Protein AF-A0A4Y2LMK0-F1 (afdb_monomer)

Organism: Araneus ventricosus (NCBI:txid182803)

InterPro domains:
  IPR049012 Mutator-like transposase domain [PF20700] (3-105)

Nearest PDB structures (foldseek):
  7pis-assembly1_J  TM=4.553E-01  e=9.125E-01  Mycoplasmoides pneumoniae M129
  5gaf-assembly1_i  TM=5.357E-01  e=5.177E+00  Escherichia coli
  8i8b-assembly1_J  TM=3.118E-01  e=4.530E+00  Autographa californica multiple nucleopolyhedrovirus

Solvent-accessible surface area (backbone atoms only — not comparable to full-atom values): 8415 Å² total; per-residue (Å²): 130,87,27,77,60,34,74,67,60,55,51,44,43,71,74,48,39,75,90,32,71,65,32,55,57,49,49,66,70,42,56,88,76,47,50,48,74,48,88,73,54,72,71,59,49,51,37,52,51,50,52,54,50,57,54,40,27,52,78,76,62,76,42,71,77,47,55,46,69,35,73,85,60,57,64,47,60,51,52,53,62,74,61,55,85,72,50,98,88,57,78,71,43,84,42,73,56,90,80,78,84,70,92,81,78,94,76,92,75,92,79,85,80,85,78,96,59,99,77,74,87,80,53,75,82,70,83,130

Foldseek 3Di:
DADQDDPVLVVLCVPVPCPDPVSVVVCVVCVVVGNHPDDDDPVVVVLVVLVVVQLCCVVPVVWHFAEDEDAPDCPSVVSVVVVCSPHPVGDYYYHYDPDDDPPDDDDDDDDDDDDPDVDDPDGDTDDD

Radius of gyration: 19.81 Å; Cα contacts (8 Å, |Δi|>4): 103; chains: 1; bounding box: 36×45×56 Å

Sequence (128 aa):
MLSKYCPECTIAKRDLRENCTDFSIWYKAHKPECSENYAGSSNAMEVIAAEILWKRSVENCGMRYMSVLSDGDSKTYQHLLELDVYDESMKISKEECLNHVDLGQDFAIKSKSGKVNVSQMVIEKRKD

Secondary structure (DSSP, 8-state):
---S--HHHHHHHHHHTTTSHHHHHHHHHHTTT-S----S-HHHHHHHHHHHHHHHHHHTT-----EEEESS-THHHHHHHHHTTT-TT-PPEEEE------S--------------S----------

Structure (mmCIF, N/CA/C/O backbone):
data_AF-A0A4Y2LMK0-F1
#
_entry.id   AF-A0A4Y2LMK0-F1
#
loop_
_atom_site.group_PDB
_atom_site.id
_atom_site.type_symbol
_atom_site.label_atom_id
_atom_site.label_alt_id
_atom_site.label_comp_id
_atom_site.label_asym_id
_atom_site.label_entity_id
_atom_site.label_seq_id
_atom_site.pdbx_PDB_ins_code
_atom_site.Cartn_x
_atom_site.Cartn_y
_atom_site.Cartn_z
_atom_site.occupancy
_atom_site.B_iso_or_equiv
_atom_site.auth_seq_id
_atom_site.auth_comp_id
_atom_site.auth_asym_id
_atom_site.auth_atom_id
_atom_site.pdbx_PDB_model_num
ATOM 1 N N . MET A 1 1 ? 5.159 -5.407 -1.086 1.00 68.56 1 MET A N 1
ATOM 2 C CA . MET A 1 1 ? 5.047 -3.978 -0.722 1.00 68.56 1 MET A CA 1
ATOM 3 C C . MET A 1 1 ? 4.507 -3.264 -1.945 1.00 68.56 1 MET A C 1
ATOM 5 O O . MET A 1 1 ? 4.975 -3.592 -3.029 1.00 68.56 1 MET A O 1
ATOM 9 N N . LEU A 1 2 ? 3.489 -2.414 -1.800 1.00 83.19 2 LEU A N 1
ATOM 10 C CA . LEU A 1 2 ? 2.915 -1.690 -2.937 1.00 83.19 2 LEU A CA 1
ATOM 11 C C . LEU A 1 2 ? 3.869 -0.574 -3.365 1.00 83.19 2 LEU A C 1
ATOM 13 O O . LEU A 1 2 ? 4.395 0.133 -2.510 1.00 83.19 2 LEU A O 1
ATOM 17 N N . SER A 1 3 ? 4.105 -0.429 -4.663 1.00 85.12 3 SER A N 1
ATOM 18 C CA . SER A 1 3 ? 4.950 0.626 -5.211 1.00 85.12 3 SER A CA 1
ATOM 19 C C . SER A 1 3 ? 4.468 1.041 -6.598 1.00 85.12 3 SER A C 1
ATOM 21 O O . SER A 1 3 ? 4.028 0.224 -7.406 1.00 85.12 3 SER A O 1
ATOM 23 N N . LYS A 1 4 ? 4.571 2.347 -6.848 1.00 87.19 4 LYS A N 1
ATOM 24 C CA . LYS A 1 4 ? 4.339 3.008 -8.142 1.00 87.19 4 LYS A CA 1
ATOM 25 C C . LYS A 1 4 ? 5.640 3.304 -8.882 1.00 87.19 4 LYS A C 1
ATOM 27 O O . LYS A 1 4 ? 5.638 3.998 -9.889 1.00 87.19 4 LYS A O 1
ATOM 32 N N . TYR A 1 5 ? 6.759 2.865 -8.322 1.00 87.81 5 TYR A N 1
ATOM 33 C CA . TYR A 1 5 ? 8.077 3.212 -8.803 1.00 87.81 5 TYR A CA 1
ATOM 34 C C . TYR A 1 5 ? 8.918 1.959 -8.991 1.00 87.81 5 TYR A C 1
ATOM 36 O O . TYR A 1 5 ? 9.063 1.134 -8.084 1.00 87.81 5 TYR A O 1
ATOM 44 N N . CYS A 1 6 ? 9.511 1.871 -10.174 1.00 91.69 6 CYS A N 1
ATOM 45 C CA . CYS A 1 6 ? 10.568 0.936 -10.493 1.00 91.69 6 CYS A CA 1
ATOM 46 C C . CYS A 1 6 ? 11.756 1.726 -11.082 1.00 91.69 6 CYS A C 1
ATOM 48 O O . CYS A 1 6 ? 11.591 2.395 -12.114 1.00 91.69 6 CYS A O 1
ATOM 50 N N . PRO A 1 7 ? 12.952 1.676 -10.456 1.00 90.88 7 PRO A N 1
ATOM 51 C CA . PRO A 1 7 ? 14.143 2.342 -10.984 1.00 90.88 7 PRO A CA 1
ATOM 52 C C . PRO A 1 7 ? 14.483 1.886 -12.406 1.00 90.88 7 PRO A C 1
ATOM 54 O O . PRO A 1 7 ? 14.777 2.709 -13.271 1.00 90.88 7 PRO A O 1
ATOM 57 N N . GLU A 1 8 ? 14.381 0.583 -12.664 1.00 92.38 8 GLU A N 1
ATOM 58 C CA . GLU A 1 8 ? 14.697 -0.024 -13.958 1.00 92.38 8 GLU A CA 1
ATOM 59 C C . GLU A 1 8 ? 13.729 0.436 -15.049 1.00 92.38 8 GLU A C 1
ATOM 61 O O . GLU A 1 8 ? 14.169 0.828 -16.127 1.00 92.38 8 GLU A O 1
ATOM 66 N N . CYS A 1 9 ? 12.426 0.509 -14.750 1.00 90.94 9 CYS A N 1
ATOM 67 C CA . CYS A 1 9 ? 11.446 1.083 -15.676 1.00 90.94 9 CYS A CA 1
ATOM 68 C C . CYS A 1 9 ? 11.751 2.554 -15.982 1.00 90.94 9 CYS A C 1
ATOM 70 O O . CYS A 1 9 ? 11.627 2.984 -17.126 1.00 90.94 9 CYS A O 1
ATOM 72 N N . THR A 1 10 ? 12.180 3.328 -14.982 1.00 91.25 10 THR A N 1
ATOM 73 C CA . THR A 1 10 ? 12.523 4.749 -15.159 1.00 91.25 10 THR A CA 1
ATOM 74 C C . THR A 1 10 ? 13.728 4.922 -16.086 1.00 91.25 10 THR A C 1
ATOM 76 O O . THR A 1 10 ? 13.705 5.762 -16.987 1.00 91.25 10 THR A O 1
ATOM 79 N N . ILE A 1 11 ? 14.760 4.093 -15.907 1.00 91.44 11 ILE A N 1
ATOM 80 C CA . ILE A 1 11 ? 15.952 4.064 -16.763 1.00 91.44 11 ILE A CA 1
ATOM 81 C C . ILE A 1 11 ? 15.584 3.624 -18.185 1.00 91.44 11 ILE A C 1
ATOM 83 O O . ILE A 1 11 ? 15.931 4.303 -19.148 1.00 91.44 11 ILE A O 1
ATOM 87 N N . ALA A 1 12 ? 14.817 2.542 -18.329 1.00 89.56 12 ALA A N 1
ATOM 88 C CA . ALA A 1 12 ? 14.419 2.015 -19.630 1.00 89.56 12 ALA A CA 1
ATOM 89 C C . ALA A 1 12 ? 13.572 3.011 -20.438 1.00 89.56 12 ALA A C 1
ATOM 91 O O . ALA A 1 12 ? 13.789 3.162 -21.639 1.00 89.56 12 ALA A O 1
ATOM 92 N N . LYS A 1 13 ? 12.651 3.746 -19.797 1.00 88.88 13 LYS A N 1
ATOM 93 C CA . LYS A 1 13 ? 11.866 4.801 -20.465 1.00 88.88 13 LYS A CA 1
ATOM 94 C C . LYS A 1 13 ? 12.746 5.930 -21.005 1.00 88.88 13 LYS A C 1
ATOM 96 O O . LYS A 1 13 ? 12.472 6.445 -22.089 1.00 88.88 13 LYS A O 1
ATOM 101 N N . ARG A 1 14 ? 13.801 6.295 -20.266 1.00 87.19 14 ARG A N 1
ATOM 102 C CA . ARG A 1 14 ? 14.790 7.300 -20.682 1.00 87.19 14 ARG A CA 1
ATOM 103 C C . ARG A 1 14 ? 15.632 6.806 -21.862 1.00 87.19 14 ARG A C 1
ATOM 105 O O . ARG A 1 14 ? 15.819 7.557 -22.815 1.00 87.19 14 ARG A O 1
ATOM 112 N N . ASP A 1 15 ? 16.113 5.566 -21.800 1.00 87.25 15 ASP A N 1
ATOM 113 C CA . ASP A 1 15 ? 17.146 5.064 -22.715 1.00 87.25 15 ASP A CA 1
ATOM 114 C C . ASP A 1 15 ? 16.572 4.440 -24.002 1.00 87.25 15 ASP A C 1
ATOM 116 O O . ASP A 1 15 ? 17.142 4.623 -25.075 1.00 87.25 15 ASP A O 1
ATOM 120 N N . LEU A 1 16 ? 15.426 3.750 -23.931 1.00 80.94 16 LEU A N 1
ATOM 121 C CA . LEU A 1 16 ? 14.845 3.003 -25.062 1.00 80.94 16 LEU A CA 1
ATOM 122 C C . LEU A 1 16 ? 13.751 3.765 -25.828 1.00 80.94 16 LEU A C 1
ATOM 124 O O . LEU A 1 16 ? 13.321 3.293 -26.877 1.00 80.94 16 LEU A O 1
ATOM 128 N N . ARG A 1 17 ? 13.328 4.942 -25.334 1.00 74.12 17 ARG A N 1
ATOM 129 C CA . ARG A 1 17 ? 12.102 5.669 -25.729 1.00 74.12 17 ARG A CA 1
ATOM 130 C C . ARG A 1 17 ? 10.846 4.793 -25.590 1.00 74.12 17 ARG A C 1
ATOM 132 O O . ARG A 1 17 ? 10.688 3.783 -26.262 1.00 74.12 17 ARG A O 1
ATOM 139 N N . GLU A 1 18 ? 9.889 5.235 -24.776 1.00 69.88 18 GLU A N 1
ATOM 140 C CA . GLU A 1 18 ? 8.678 4.471 -24.398 1.00 69.88 18 GLU A CA 1
ATOM 141 C C . GLU A 1 18 ? 7.844 3.932 -25.586 1.00 69.88 18 GLU A C 1
ATOM 143 O O . GLU A 1 18 ? 7.176 2.911 -25.459 1.00 69.88 18 GLU A O 1
ATOM 148 N N . ASN A 1 19 ? 7.943 4.561 -26.763 1.00 72.88 19 ASN A N 1
ATOM 149 C CA . ASN A 1 19 ? 7.207 4.181 -27.976 1.00 72.88 19 ASN A CA 1
ATOM 150 C C . ASN A 1 19 ? 7.979 3.252 -28.934 1.00 72.88 19 ASN A C 1
ATOM 152 O O . ASN A 1 19 ? 7.508 3.001 -30.043 1.00 72.88 19 ASN A O 1
ATOM 156 N N . CYS A 1 20 ? 9.173 2.779 -28.564 1.00 83.56 20 CYS A N 1
ATOM 157 C CA . CYS A 1 20 ? 9.947 1.866 -29.402 1.00 83.56 20 CYS A CA 1
ATOM 158 C C . CYS A 1 20 ? 9.564 0.400 -29.151 1.00 83.56 20 CYS A C 1
ATOM 160 O O . CYS A 1 20 ? 9.262 -0.007 -28.026 1.00 83.56 20 CYS A O 1
ATOM 162 N N . THR A 1 21 ? 9.657 -0.425 -30.195 1.00 87.62 21 THR A N 1
ATOM 163 C CA . THR A 1 21 ? 9.511 -1.885 -30.108 1.00 87.62 21 THR A CA 1
ATOM 164 C C . THR A 1 21 ? 10.452 -2.491 -29.060 1.00 87.62 21 THR A C 1
ATOM 166 O O . THR A 1 21 ? 10.049 -3.396 -28.328 1.00 87.62 21 THR A O 1
ATOM 169 N N . ASP A 1 22 ? 11.662 -1.941 -28.921 1.00 87.12 22 ASP A N 1
ATOM 170 C CA . ASP A 1 22 ? 12.674 -2.403 -27.965 1.00 87.12 22 ASP A CA 1
ATOM 171 C C . ASP A 1 22 ? 12.213 -2.259 -26.509 1.00 87.12 22 ASP A C 1
ATOM 173 O O . ASP A 1 22 ? 12.396 -3.175 -25.704 1.00 87.12 22 ASP A O 1
ATOM 177 N N . PHE A 1 23 ? 11.529 -1.157 -26.178 1.00 89.44 23 PHE A N 1
ATOM 178 C CA . PHE A 1 23 ? 10.948 -0.963 -24.850 1.00 89.44 23 PHE A CA 1
ATOM 179 C C . PHE A 1 23 ? 9.853 -1.998 -24.563 1.00 89.44 23 PHE A C 1
ATOM 181 O O . PHE A 1 23 ? 9.792 -2.540 -23.463 1.00 89.44 23 PHE A O 1
ATOM 188 N N . SER A 1 24 ? 9.017 -2.333 -25.553 1.00 88.00 24 SER A N 1
ATOM 189 C CA . SER A 1 24 ? 7.957 -3.339 -25.386 1.00 88.00 24 SER A CA 1
ATOM 190 C C . SER A 1 24 ? 8.515 -4.740 -25.115 1.00 88.00 24 SER A C 1
ATOM 192 O O . SER A 1 24 ? 7.996 -5.458 -24.255 1.00 88.00 24 SER A O 1
ATOM 194 N N . ILE A 1 25 ? 9.578 -5.131 -25.827 1.00 91.75 25 ILE A N 1
ATOM 195 C CA . ILE A 1 25 ? 10.256 -6.420 -25.627 1.00 91.75 25 ILE A CA 1
ATOM 196 C C . ILE A 1 25 ? 10.883 -6.466 -24.232 1.00 91.75 25 ILE A C 1
ATOM 198 O O . ILE A 1 25 ? 10.641 -7.414 -23.482 1.00 91.75 25 ILE A O 1
ATOM 202 N N . TRP A 1 26 ? 11.620 -5.417 -23.862 1.00 93.75 26 TRP A N 1
ATOM 203 C CA . TRP A 1 26 ? 12.236 -5.300 -22.544 1.00 93.75 26 TRP A CA 1
ATOM 204 C C . TRP A 1 26 ? 11.193 -5.335 -21.419 1.00 93.75 26 TRP A C 1
ATOM 206 O O . TRP A 1 26 ? 11.321 -6.123 -20.485 1.00 93.75 26 TRP A O 1
ATOM 216 N N . TYR A 1 27 ? 10.111 -4.558 -21.531 1.00 90.75 27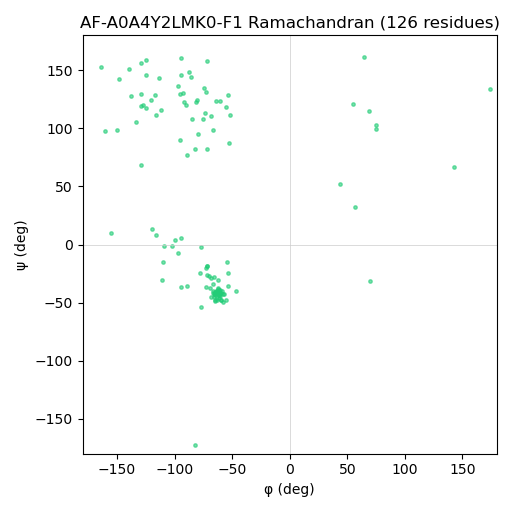 TYR A N 1
ATOM 217 C CA . TYR A 1 27 ? 9.082 -4.464 -20.494 1.00 90.75 27 TYR A CA 1
ATOM 218 C C . TYR A 1 27 ? 8.381 -5.805 -20.253 1.00 90.75 27 TYR A C 1
ATOM 220 O O . TYR A 1 27 ? 8.120 -6.169 -19.108 1.00 90.75 27 TYR A O 1
ATOM 228 N N . LYS A 1 28 ? 8.116 -6.586 -21.311 1.00 92.69 28 LYS A N 1
ATOM 229 C CA . LYS A 1 28 ? 7.555 -7.942 -21.172 1.00 92.69 28 LYS A CA 1
ATOM 230 C C . LYS A 1 28 ? 8.481 -8.874 -20.389 1.00 92.69 28 LYS A C 1
ATOM 232 O O . LYS A 1 28 ? 7.979 -9.657 -19.588 1.00 92.69 28 LYS A O 1
ATOM 237 N N . ALA A 1 29 ? 9.793 -8.780 -20.609 1.00 93.25 29 ALA A N 1
ATOM 238 C CA . ALA A 1 29 ? 10.786 -9.570 -19.886 1.00 93.25 29 ALA A CA 1
ATOM 239 C C . ALA A 1 29 ? 10.972 -9.095 -18.433 1.00 93.25 29 ALA A C 1
ATOM 241 O O . ALA A 1 29 ? 11.116 -9.926 -17.547 1.00 93.25 29 ALA A O 1
ATOM 242 N N . HIS A 1 30 ? 10.909 -7.783 -18.184 1.00 92.88 30 HIS A N 1
ATOM 243 C CA . HIS A 1 30 ? 11.076 -7.177 -16.857 1.00 92.88 30 HIS A CA 1
ATOM 244 C C . HIS A 1 30 ? 9.832 -7.304 -15.957 1.00 92.88 30 HIS A C 1
ATOM 246 O O . HIS A 1 30 ? 9.943 -7.293 -14.735 1.00 92.88 30 HIS A O 1
ATOM 252 N N . LYS A 1 31 ? 8.630 -7.448 -16.532 1.00 90.38 31 LYS A N 1
ATOM 253 C CA . LYS A 1 31 ? 7.357 -7.484 -15.788 1.00 90.38 31 LYS A CA 1
ATOM 254 C C . LYS A 1 31 ? 7.337 -8.397 -14.542 1.00 90.38 31 LYS A C 1
ATOM 256 O O . LYS A 1 31 ? 6.745 -7.967 -13.554 1.00 90.38 31 LYS A O 1
ATOM 261 N N . PRO A 1 32 ? 7.938 -9.605 -14.534 1.00 91.00 32 PRO A N 1
ATOM 262 C CA . PRO A 1 32 ? 7.971 -10.467 -13.348 1.00 91.00 32 PRO A CA 1
ATOM 263 C C . PRO A 1 32 ? 8.789 -9.904 -12.174 1.00 91.00 32 PRO A C 1
ATOM 265 O O . PRO A 1 32 ? 8.487 -10.214 -11.027 1.00 91.00 32 PRO A O 1
ATOM 268 N N . GLU A 1 33 ? 9.802 -9.082 -12.453 1.00 89.69 33 GLU A N 1
ATOM 269 C CA . GLU A 1 33 ? 10.719 -8.487 -11.465 1.00 89.69 33 GLU A CA 1
ATOM 270 C C . GLU A 1 33 ? 10.380 -7.016 -11.170 1.00 89.69 33 GLU A C 1
ATOM 272 O O . GLU A 1 33 ? 11.008 -6.358 -10.339 1.00 89.69 33 GLU A O 1
ATOM 277 N N . CYS A 1 34 ? 9.357 -6.488 -11.844 1.00 90.44 34 CYS A N 1
ATOM 278 C CA . CYS A 1 34 ? 8.982 -5.094 -11.745 1.00 90.44 34 CYS A CA 1
ATOM 279 C C . CYS A 1 34 ? 8.518 -4.747 -10.329 1.00 90.44 34 CYS A C 1
ATOM 281 O O . CYS A 1 34 ? 7.555 -5.302 -9.796 1.00 90.44 34 CYS A O 1
ATOM 283 N N . SER A 1 35 ? 9.181 -3.754 -9.738 1.00 88.88 35 SER A N 1
ATOM 284 C CA . SER A 1 35 ? 8.787 -3.212 -8.436 1.00 88.88 35 SER A CA 1
ATOM 285 C C . SER A 1 35 ? 7.516 -2.360 -8.510 1.00 88.88 35 SER A C 1
ATOM 287 O O . SER A 1 35 ? 6.859 -2.162 -7.494 1.00 88.88 35 SER A O 1
ATOM 289 N N . GLU A 1 36 ? 7.147 -1.862 -9.693 1.00 88.44 36 GLU A N 1
ATOM 290 C CA . GLU A 1 36 ? 5.910 -1.114 -9.912 1.00 88.44 36 GLU A CA 1
ATOM 291 C C . GLU A 1 36 ? 4.737 -2.093 -10.044 1.00 88.44 36 GLU A C 1
ATOM 293 O O . GLU A 1 36 ? 4.468 -2.648 -11.109 1.00 88.44 36 GLU A O 1
ATOM 298 N N . ASN A 1 37 ? 4.055 -2.331 -8.928 1.00 86.38 37 ASN A N 1
ATOM 299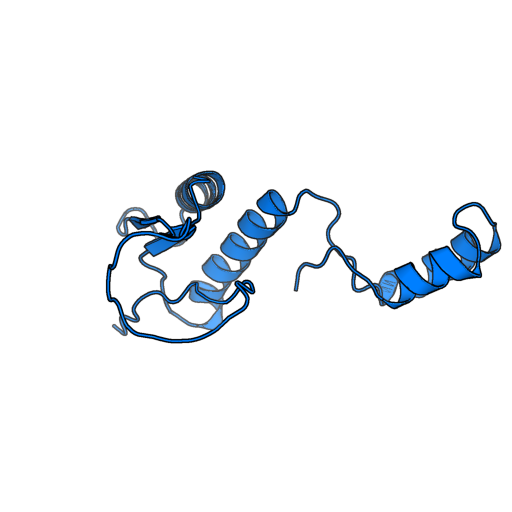 C CA . ASN A 1 37 ? 2.970 -3.306 -8.808 1.00 86.38 37 ASN A CA 1
ATOM 300 C C . ASN A 1 37 ? 1.614 -2.662 -8.482 1.00 86.38 37 ASN A C 1
ATOM 302 O O . ASN A 1 37 ? 0.643 -3.366 -8.205 1.00 86.38 37 ASN A O 1
ATOM 306 N N . TYR A 1 38 ? 1.540 -1.331 -8.517 1.00 86.56 38 TYR A N 1
ATOM 307 C CA . TYR A 1 3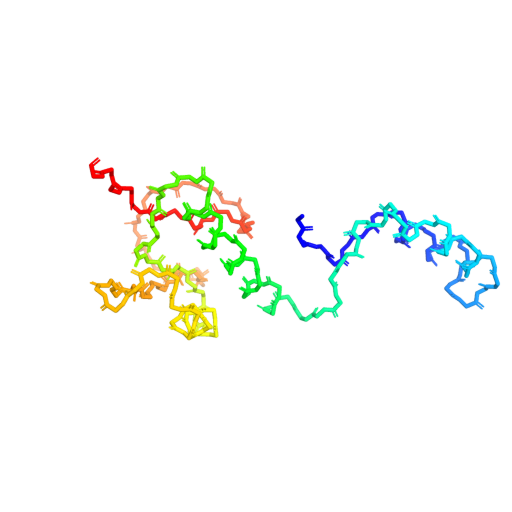8 ? 0.326 -0.585 -8.242 1.00 86.56 38 TYR A CA 1
ATOM 308 C C . TYR A 1 38 ? 0.149 0.569 -9.228 1.00 86.56 38 TYR A C 1
ATOM 310 O O . TYR A 1 38 ? 1.037 1.400 -9.375 1.00 86.56 38 TYR A O 1
ATOM 318 N N . ALA A 1 39 ? -1.021 0.647 -9.865 1.00 84.25 39 ALA A N 1
ATOM 319 C CA . ALA A 1 39 ? -1.328 1.650 -10.890 1.00 84.25 39 ALA A CA 1
ATOM 320 C C . ALA A 1 39 ? -2.339 2.728 -10.437 1.00 84.25 39 ALA A C 1
ATOM 322 O O . ALA A 1 39 ? -2.673 3.621 -11.212 1.00 84.25 39 ALA A O 1
ATOM 323 N N . GLY A 1 40 ? -2.851 2.659 -9.202 1.00 85.38 40 GLY A N 1
ATOM 324 C CA . GLY A 1 40 ? -3.846 3.606 -8.681 1.00 85.38 40 GLY A CA 1
ATOM 325 C C . GLY A 1 40 ? -3.256 4.921 -8.150 1.00 85.38 40 GLY A C 1
ATOM 326 O O . GLY A 1 40 ? -2.061 5.206 -8.280 1.00 85.38 40 GLY A O 1
ATOM 327 N N . SER A 1 41 ? -4.092 5.752 -7.522 1.00 84.50 41 SER A N 1
ATOM 328 C CA . SER A 1 41 ? -3.650 6.996 -6.869 1.00 84.50 41 SER A CA 1
ATOM 329 C C . SER A 1 41 ? -2.861 6.713 -5.586 1.00 84.50 41 SER A C 1
ATOM 331 O O . SER A 1 41 ? -2.998 5.651 -4.988 1.00 84.50 41 SER A O 1
ATOM 333 N N . SER A 1 42 ? -2.028 7.657 -5.143 1.00 79.75 42 SER A N 1
ATOM 334 C CA . SER A 1 42 ? -1.265 7.477 -3.898 1.00 79.75 42 SER A CA 1
ATOM 335 C C . SER A 1 42 ? -2.191 7.301 -2.686 1.00 79.75 42 SER A C 1
ATOM 337 O O . SER A 1 42 ? -1.990 6.363 -1.928 1.00 79.75 42 SER A O 1
ATOM 339 N N . ASN A 1 43 ? -3.279 8.075 -2.583 1.00 80.25 43 ASN A N 1
ATOM 340 C CA . ASN A 1 43 ? -4.293 7.886 -1.536 1.00 80.25 43 ASN A CA 1
ATOM 341 C C . ASN A 1 43 ? -4.904 6.476 -1.568 1.00 80.25 43 ASN A C 1
ATOM 343 O O . ASN A 1 43 ? -5.076 5.840 -0.536 1.00 80.25 43 ASN A O 1
ATOM 347 N N . ALA A 1 44 ? -5.217 5.945 -2.753 1.00 83.88 44 ALA A N 1
ATOM 348 C CA . ALA A 1 44 ? -5.767 4.596 -2.854 1.00 83.88 44 ALA A CA 1
ATOM 349 C C . ALA A 1 44 ? -4.721 3.513 -2.512 1.00 83.88 44 ALA A C 1
ATOM 351 O O . ALA A 1 44 ? -5.084 2.448 -2.015 1.00 83.88 44 ALA A O 1
ATOM 352 N N . MET A 1 45 ? -3.425 3.783 -2.715 1.00 85.31 45 MET A N 1
ATOM 353 C CA . MET A 1 45 ? -2.354 2.911 -2.225 1.00 85.31 45 MET A CA 1
ATOM 354 C C . MET A 1 45 ? -2.330 2.865 -0.696 1.00 85.31 45 MET A C 1
ATOM 356 O O . MET A 1 45 ? -2.144 1.788 -0.138 1.00 85.31 45 MET A O 1
ATOM 360 N N . GLU A 1 46 ? -2.523 4.002 -0.026 1.00 82.50 46 GLU A N 1
ATOM 361 C CA . GLU A 1 46 ? -2.550 4.081 1.441 1.00 82.50 46 GLU A CA 1
ATOM 362 C C . GLU A 1 46 ? -3.693 3.252 2.026 1.00 82.50 46 GLU A C 1
ATOM 364 O O . GLU A 1 46 ? -3.473 2.489 2.965 1.00 82.50 46 GLU A O 1
ATOM 369 N N . VAL A 1 47 ? -4.881 3.325 1.417 1.00 85.88 47 VAL A N 1
ATOM 370 C CA . VAL A 1 47 ? -6.046 2.518 1.811 1.00 85.88 47 VAL A CA 1
ATOM 371 C C . VAL A 1 47 ? -5.734 1.019 1.737 1.00 85.88 47 VAL A C 1
ATOM 373 O O . VAL A 1 47 ? -5.939 0.287 2.704 1.00 85.88 47 VAL A O 1
ATOM 376 N N . ILE A 1 48 ? -5.170 0.558 0.616 1.00 87.62 48 ILE A N 1
ATOM 377 C CA . ILE A 1 48 ? -4.847 -0.866 0.426 1.00 87.62 48 ILE A CA 1
ATOM 378 C C . ILE A 1 48 ? -3.690 -1.290 1.339 1.00 87.62 48 ILE A C 1
ATOM 380 O O . ILE A 1 48 ? -3.683 -2.401 1.870 1.00 87.62 48 ILE A O 1
ATOM 384 N N . ALA A 1 49 ? -2.700 -0.420 1.550 1.00 86.50 49 ALA A N 1
ATOM 385 C CA . ALA A 1 49 ? -1.610 -0.689 2.478 1.00 86.50 49 ALA A CA 1
ATOM 386 C C . ALA A 1 49 ? -2.130 -0.864 3.914 1.00 86.50 49 ALA A C 1
ATOM 388 O O . ALA A 1 49 ? -1.718 -1.810 4.589 1.00 86.50 49 ALA A O 1
ATOM 389 N N . ALA A 1 50 ? -3.059 -0.009 4.353 1.00 85.75 50 ALA A N 1
ATOM 390 C CA . ALA A 1 50 ? -3.714 -0.125 5.651 1.00 85.75 50 ALA A CA 1
ATOM 391 C C . ALA A 1 50 ? -4.497 -1.441 5.767 1.00 85.75 50 ALA A C 1
ATOM 393 O O . ALA A 1 50 ? -4.306 -2.177 6.730 1.00 85.75 50 ALA A O 1
ATOM 394 N N . GLU A 1 51 ? -5.284 -1.809 4.754 1.00 88.44 51 GLU A N 1
ATOM 395 C CA . GLU A 1 51 ? -5.988 -3.097 4.722 1.00 88.44 51 GLU A CA 1
ATOM 396 C C . GLU A 1 51 ? -5.032 -4.292 4.885 1.00 88.44 51 GLU A C 1
ATOM 398 O O . GLU A 1 51 ? -5.273 -5.179 5.707 1.00 88.44 51 GLU A O 1
ATOM 403 N N . ILE A 1 52 ? -3.921 -4.311 4.140 1.00 88.38 52 ILE A N 1
ATOM 404 C CA . ILE A 1 52 ? -2.921 -5.386 4.228 1.00 88.38 52 ILE A CA 1
ATOM 405 C C . ILE A 1 52 ? -2.328 -5.461 5.640 1.00 88.38 52 ILE A C 1
ATOM 407 O O . ILE A 1 52 ? -2.122 -6.558 6.162 1.00 88.38 52 ILE A O 1
ATOM 411 N N . LEU A 1 53 ? -2.029 -4.315 6.257 1.00 86.81 53 LEU A N 1
ATOM 412 C CA . LEU A 1 53 ? -1.488 -4.265 7.616 1.00 86.81 53 LEU A CA 1
ATOM 413 C C . LEU A 1 53 ? -2.504 -4.768 8.646 1.00 86.81 53 LEU A C 1
ATOM 415 O O . LEU A 1 53 ? -2.142 -5.581 9.497 1.00 86.81 53 LEU A O 1
ATOM 419 N N . TRP A 1 54 ? -3.764 -4.341 8.551 1.00 86.75 54 TRP A N 1
ATOM 420 C CA . TRP A 1 54 ? -4.826 -4.767 9.463 1.00 86.75 54 TRP A CA 1
ATOM 421 C C . TRP A 1 54 ? -5.087 -6.270 9.365 1.00 86.75 54 TRP A C 1
ATOM 423 O O . TRP A 1 54 ? -5.090 -6.945 10.391 1.00 86.75 54 TRP A O 1
ATOM 433 N N . LYS A 1 55 ? -5.195 -6.836 8.159 1.00 87.06 55 LYS A N 1
ATOM 434 C CA . LYS A 1 55 ? -5.365 -8.291 7.984 1.00 87.06 55 LYS A CA 1
ATOM 435 C C . LYS A 1 55 ? -4.195 -9.080 8.577 1.00 87.06 55 LYS A C 1
ATOM 437 O O . LYS A 1 55 ? -4.391 -9.967 9.406 1.00 87.06 55 LYS A O 1
ATOM 442 N N . ARG A 1 56 ? -2.959 -8.673 8.263 1.00 87.12 56 ARG A N 1
ATOM 443 C CA . ARG A 1 56 ? -1.741 -9.311 8.799 1.00 87.12 56 ARG A CA 1
ATOM 444 C C . ARG A 1 56 ? -1.618 -9.209 10.313 1.00 87.12 56 ARG A C 1
ATOM 446 O O . ARG A 1 56 ? -1.017 -10.086 10.929 1.00 87.12 56 ARG A O 1
ATOM 453 N N . SER A 1 57 ? -2.146 -8.145 10.919 1.00 85.06 57 SER A N 1
ATOM 454 C CA . SER A 1 57 ? -2.103 -7.983 12.375 1.00 85.06 57 SER A CA 1
ATOM 455 C C . SER A 1 57 ? -2.795 -9.149 13.089 1.00 85.06 57 SER A C 1
ATOM 457 O O . SER A 1 57 ? -2.233 -9.686 14.045 1.00 85.06 57 SER A O 1
ATOM 459 N N . VAL A 1 58 ? -3.926 -9.616 12.551 1.00 84.31 58 VAL A N 1
ATOM 460 C CA . VAL A 1 58 ? -4.656 -10.783 13.058 1.00 84.31 58 VAL A CA 1
ATOM 461 C C . VAL A 1 58 ? -3.960 -12.071 12.641 1.00 84.31 58 VAL A C 1
ATOM 463 O O . VAL A 1 58 ? -3.626 -12.889 13.493 1.00 84.31 58 VAL A O 1
ATOM 466 N N . GLU A 1 59 ? -3.703 -12.232 11.341 1.00 85.25 59 GLU A N 1
ATOM 467 C CA . GLU A 1 59 ? -3.240 -13.497 10.755 1.00 85.25 59 GLU A CA 1
ATOM 468 C C . GLU A 1 59 ? -1.834 -13.907 11.217 1.00 85.25 59 GLU A C 1
ATOM 470 O O . GLU A 1 59 ? -1.576 -15.085 11.455 1.00 85.25 59 GLU A O 1
ATOM 475 N N . ASN A 1 60 ? -0.907 -12.951 11.331 1.00 85.56 60 ASN A N 1
ATOM 476 C CA . ASN A 1 60 ? 0.511 -13.239 11.565 1.00 85.56 60 ASN A CA 1
ATOM 477 C C . ASN A 1 60 ? 0.997 -12.830 12.954 1.00 85.56 60 ASN A C 1
ATOM 479 O O . ASN A 1 60 ? 1.941 -13.430 13.467 1.00 85.56 60 ASN A O 1
ATOM 483 N N . CYS A 1 61 ? 0.408 -11.784 13.533 1.00 80.50 61 CYS A N 1
ATOM 484 C CA . CYS A 1 61 ? 0.940 -11.156 14.740 1.00 80.50 61 CYS A CA 1
ATOM 485 C C . CYS A 1 61 ? 0.073 -11.392 15.983 1.00 80.50 61 CYS A C 1
ATOM 487 O O . CYS A 1 61 ? 0.556 -11.139 17.087 1.00 80.50 61 CYS A O 1
ATOM 489 N N . GLY A 1 62 ? -1.179 -11.844 15.825 1.00 81.25 62 GLY A N 1
ATOM 490 C CA . GLY A 1 62 ? -2.132 -11.982 16.930 1.00 81.25 62 GLY A CA 1
ATOM 491 C C . GLY A 1 62 ? -2.364 -10.666 17.680 1.00 81.25 62 GLY A C 1
ATOM 492 O O . GLY A 1 62 ? -2.535 -10.671 18.895 1.00 81.25 62 GLY A O 1
ATOM 493 N N . MET A 1 63 ? -2.293 -9.532 16.978 1.00 83.00 63 MET A N 1
ATOM 494 C CA . MET A 1 63 ? -2.424 -8.195 17.555 1.00 83.00 63 MET A CA 1
ATOM 495 C C . MET A 1 63 ? -3.524 -7.407 16.849 1.00 83.00 63 MET A C 1
ATOM 497 O O . MET A 1 63 ? -3.866 -7.694 15.704 1.00 83.00 63 MET A O 1
ATOM 501 N N . ARG A 1 64 ? -4.048 -6.381 17.521 1.00 82.19 64 ARG A N 1
ATOM 502 C CA . ARG A 1 64 ? -5.081 -5.503 16.966 1.00 82.19 64 ARG A CA 1
ATOM 503 C C . ARG A 1 64 ? -4.655 -4.048 17.025 1.00 82.19 64 ARG A C 1
ATOM 505 O O . ARG A 1 64 ? -3.990 -3.612 17.963 1.00 82.19 64 ARG A O 1
ATOM 512 N N . TYR A 1 65 ? -5.076 -3.308 16.016 1.00 82.81 65 TYR A N 1
ATOM 513 C CA . TYR A 1 65 ? -4.918 -1.873 15.923 1.00 82.81 65 TYR A CA 1
ATOM 514 C C . TYR A 1 65 ? -6.158 -1.163 16.494 1.00 82.81 65 TYR A C 1
ATOM 516 O O . TYR A 1 65 ? -7.284 -1.500 16.147 1.00 82.81 65 TYR A O 1
ATOM 524 N N . MET A 1 66 ? -5.954 -0.187 17.381 1.00 80.06 66 MET A N 1
ATOM 525 C CA . MET A 1 66 ? -7.010 0.605 18.022 1.00 80.06 66 MET A CA 1
ATOM 526 C C . MET A 1 66 ? -7.314 1.933 17.319 1.00 80.06 66 MET A C 1
ATOM 528 O O . MET A 1 66 ? -8.472 2.334 17.288 1.00 80.06 66 MET A O 1
ATOM 532 N N . SER A 1 67 ? -6.308 2.617 16.770 1.00 81.25 67 SER A N 1
ATOM 533 C CA . SER A 1 67 ? -6.479 3.935 16.152 1.00 81.25 67 SER A CA 1
ATOM 534 C C . SER A 1 67 ? -5.878 3.995 14.752 1.00 81.25 67 SER A C 1
ATOM 536 O O . SER A 1 67 ? -5.000 3.213 14.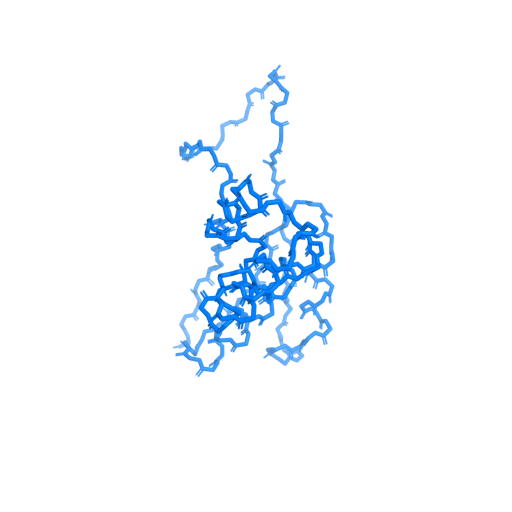415 1.00 81.25 67 SER A O 1
ATOM 538 N N . VAL A 1 68 ? -6.354 4.897 13.899 1.00 82.25 68 VAL A N 1
ATOM 539 C CA . VAL A 1 68 ? -5.731 5.209 12.608 1.00 82.25 68 VAL A CA 1
ATOM 540 C C . VAL A 1 68 ? -5.366 6.684 12.586 1.00 82.25 68 VAL A C 1
ATOM 542 O O . VAL A 1 68 ? -6.223 7.534 12.806 1.00 82.25 68 VAL A O 1
ATOM 545 N N . LEU A 1 69 ? -4.096 6.986 12.323 1.00 81.25 69 LEU A N 1
ATOM 546 C CA . LEU A 1 69 ? -3.618 8.353 12.143 1.00 81.25 69 LEU A CA 1
ATOM 547 C C . LEU A 1 69 ? -3.673 8.713 10.654 1.00 81.25 69 LEU A C 1
ATOM 549 O O . LEU A 1 69 ? -3.064 8.025 9.834 1.00 81.25 69 LEU A O 1
ATOM 553 N N . SER A 1 70 ? -4.387 9.781 10.303 1.00 76.12 70 SER A N 1
ATOM 554 C CA . SER A 1 70 ? -4.536 10.248 8.915 1.00 76.12 70 SER A CA 1
ATOM 555 C C . SER A 1 70 ? -4.478 11.773 8.824 1.00 76.12 70 SER A C 1
ATOM 557 O O . SER A 1 70 ? -4.859 12.456 9.767 1.00 76.12 70 SER A O 1
ATOM 559 N N . ASP A 1 71 ? -4.016 12.303 7.693 1.00 72.62 71 ASP A N 1
ATOM 560 C CA . ASP A 1 71 ? -3.932 13.744 7.417 1.00 72.62 71 ASP A CA 1
ATOM 561 C C . ASP A 1 71 ? -5.230 14.253 6.767 1.00 72.62 71 ASP A C 1
ATOM 563 O O . ASP A 1 71 ? -5.324 14.360 5.543 1.00 72.62 71 ASP A O 1
ATOM 567 N N . GLY A 1 72 ? -6.289 14.447 7.562 1.00 64.44 72 GLY A N 1
ATOM 568 C CA . GLY A 1 72 ? -7.585 14.970 7.111 1.00 64.44 72 GLY A CA 1
ATOM 569 C C . GLY A 1 72 ? -8.421 14.042 6.214 1.00 64.44 72 GLY A C 1
ATOM 570 O O . GLY A 1 72 ? -9.651 14.062 6.295 1.00 64.44 72 GLY A O 1
ATOM 571 N N . ASP A 1 73 ? -7.809 13.184 5.390 1.00 68.38 73 ASP A N 1
ATOM 572 C CA . ASP A 1 73 ? -8.505 12.280 4.466 1.00 68.38 73 ASP A CA 1
ATOM 573 C C . ASP A 1 73 ? -9.132 11.101 5.228 1.00 68.38 73 ASP A C 1
ATOM 575 O O . ASP A 1 73 ? -8.461 10.193 5.716 1.00 68.38 73 ASP A O 1
ATOM 579 N N . SER A 1 74 ? -10.462 11.111 5.346 1.00 73.12 74 SER A N 1
ATOM 580 C CA . SER A 1 74 ? -11.223 10.082 6.072 1.00 73.12 74 SER A CA 1
ATOM 581 C C . SER A 1 74 ? -11.391 8.768 5.300 1.00 73.12 74 SER A C 1
ATOM 583 O O . SER A 1 74 ? -11.974 7.831 5.841 1.00 73.12 74 SER A O 1
ATOM 585 N N . LYS A 1 75 ? -10.902 8.665 4.055 1.00 82.88 75 LYS A N 1
ATOM 586 C CA . LYS A 1 75 ? -11.123 7.488 3.194 1.00 82.88 75 LYS A CA 1
ATOM 587 C C . LYS A 1 75 ? -10.537 6.206 3.772 1.00 82.88 75 LYS A C 1
ATOM 589 O O . LYS A 1 75 ? -11.207 5.181 3.765 1.00 82.88 75 LYS A O 1
ATOM 594 N N . T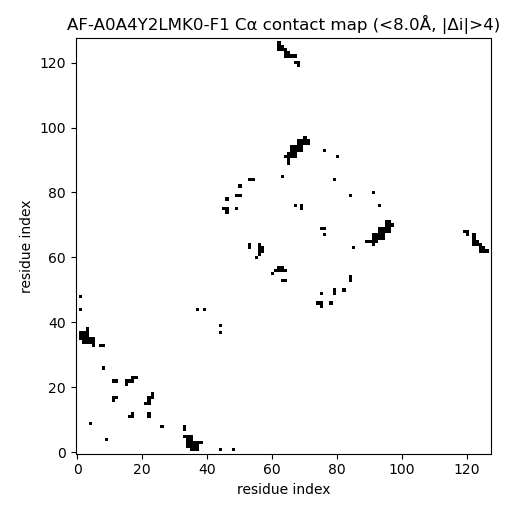HR A 1 76 ? -9.321 6.266 4.313 1.00 82.69 76 THR A N 1
ATOM 595 C CA . THR A 1 76 ? -8.673 5.102 4.937 1.00 82.69 76 THR A CA 1
ATOM 596 C C . THR A 1 76 ? -9.435 4.640 6.173 1.00 82.69 76 THR A C 1
ATOM 598 O O . THR A 1 76 ? -9.663 3.448 6.337 1.00 82.69 76 THR A O 1
ATOM 601 N N . TYR A 1 77 ? -9.886 5.574 7.013 1.00 82.81 77 TYR A N 1
ATOM 602 C CA . TYR A 1 77 ? -10.688 5.248 8.192 1.00 82.81 77 TYR A CA 1
ATOM 603 C C . TYR A 1 77 ? -12.026 4.607 7.812 1.00 82.81 77 TYR A C 1
ATOM 605 O O . TYR A 1 77 ? -12.372 3.5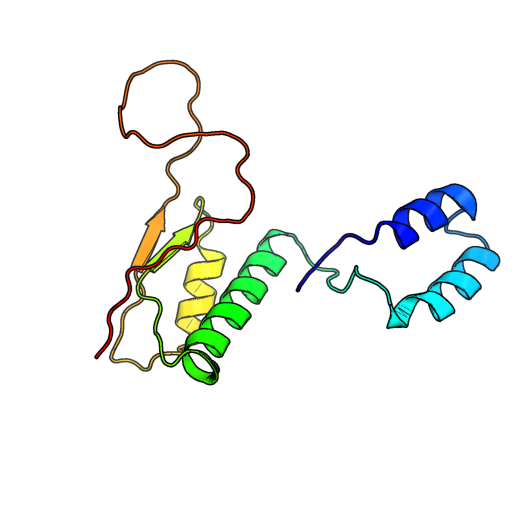61 8.351 1.00 82.81 77 TYR A O 1
ATOM 613 N N . GLN A 1 78 ? -12.745 5.191 6.850 1.00 86.12 78 GLN A N 1
ATOM 614 C CA . GLN A 1 78 ? -14.013 4.639 6.381 1.00 86.12 78 GLN A CA 1
ATOM 615 C C . GLN A 1 78 ? -13.834 3.232 5.796 1.00 86.12 78 GLN A C 1
ATOM 617 O O . GLN A 1 78 ? -14.581 2.329 6.157 1.00 86.12 78 GLN A O 1
ATOM 622 N N . HIS A 1 79 ? -12.803 3.025 4.971 1.00 87.56 79 HIS A N 1
ATOM 623 C CA . HIS A 1 79 ? -12.487 1.707 4.415 1.00 87.56 79 HIS A CA 1
ATOM 624 C C . HIS A 1 79 ? -12.200 0.674 5.507 1.00 87.56 79 HIS A C 1
ATOM 626 O O . HIS A 1 79 ? -12.678 -0.450 5.429 1.00 87.56 79 HIS A O 1
ATOM 632 N N . LEU A 1 80 ? -11.453 1.044 6.552 1.00 84.94 80 LEU A N 1
ATOM 633 C CA . LEU A 1 80 ? -11.164 0.144 7.673 1.00 84.94 80 LEU A CA 1
ATOM 634 C C . LE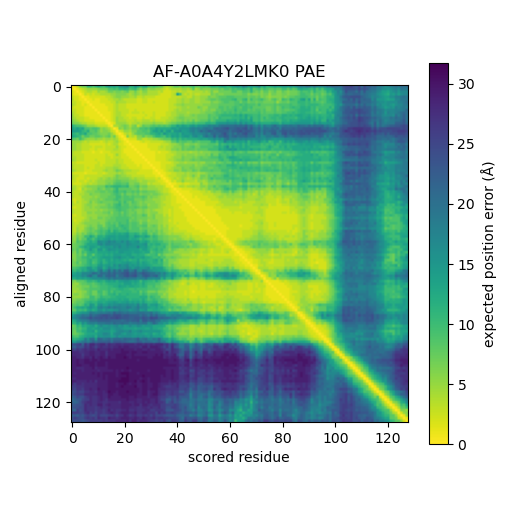U A 1 80 ? -12.409 -0.201 8.502 1.00 84.94 80 LEU A C 1
ATOM 636 O O . LEU A 1 80 ? -12.499 -1.324 8.992 1.00 84.94 80 LEU A O 1
ATOM 640 N N . LEU A 1 81 ? -13.357 0.731 8.653 1.00 85.00 81 LEU A N 1
ATOM 641 C CA . LEU A 1 81 ? -14.643 0.455 9.303 1.00 85.00 81 LEU A CA 1
ATOM 642 C C . LEU A 1 81 ? -15.497 -0.517 8.482 1.00 85.00 81 LEU A C 1
ATOM 644 O O . LEU A 1 81 ? -16.104 -1.415 9.049 1.00 85.00 81 LEU A O 1
ATOM 648 N N . GLU A 1 82 ? -15.532 -0.347 7.158 1.00 86.38 82 GLU A N 1
ATOM 649 C CA . GLU A 1 82 ? -16.249 -1.248 6.244 1.00 86.38 82 GLU A CA 1
ATOM 650 C C . GLU A 1 82 ? -15.589 -2.634 6.159 1.00 86.38 82 GLU A C 1
ATOM 652 O O . GLU A 1 82 ? -16.270 -3.631 5.926 1.00 86.38 82 GLU A O 1
ATOM 657 N N . LEU A 1 83 ? -14.268 -2.705 6.357 1.00 84.81 83 LEU A N 1
ATOM 658 C CA . LEU A 1 83 ? -13.496 -3.947 6.330 1.00 84.81 83 LEU A CA 1
ATOM 659 C C . LEU A 1 83 ? -13.756 -4.851 7.550 1.00 84.81 83 LEU A C 1
ATOM 661 O O . LEU A 1 83 ? -13.539 -6.055 7.444 1.00 84.81 83 LEU A O 1
ATOM 665 N N . ASP A 1 84 ? -14.167 -4.269 8.683 1.00 81.56 84 ASP A N 1
ATOM 666 C CA . ASP A 1 84 ? -14.578 -4.948 9.926 1.00 81.56 84 ASP A CA 1
ATOM 667 C C . ASP A 1 84 ? -13.674 -6.125 10.365 1.00 81.56 84 ASP A C 1
ATOM 669 O O . ASP A 1 84 ? -14.105 -7.250 10.597 1.00 81.56 84 ASP A O 1
ATOM 673 N N . VAL A 1 85 ? -12.361 -5.882 10.456 1.00 79.75 85 VAL A N 1
ATOM 674 C CA . VAL A 1 85 ? -11.356 -6.942 10.704 1.00 79.75 85 VAL A CA 1
ATOM 675 C C . VAL A 1 85 ? -11.387 -7.504 12.138 1.00 79.75 85 VAL A C 1
ATOM 677 O O . VAL A 1 85 ? -10.824 -8.570 12.387 1.00 79.75 85 VAL A O 1
ATOM 680 N N . TYR A 1 86 ? -11.981 -6.792 13.102 1.00 78.38 86 TYR A N 1
ATOM 681 C CA . TYR A 1 86 ? -11.839 -7.073 14.542 1.00 78.38 86 TYR A CA 1
ATOM 682 C C . TYR A 1 86 ? -13.155 -7.392 15.277 1.00 78.38 86 TYR A C 1
ATOM 684 O O . TYR A 1 86 ? -13.143 -7.424 16.511 1.00 78.38 86 TYR A O 1
ATOM 692 N N . ASP A 1 87 ? -14.237 -7.663 14.539 1.00 71.25 87 ASP A N 1
ATOM 693 C CA . ASP A 1 87 ? -15.612 -7.859 15.025 1.00 71.25 87 ASP A CA 1
ATOM 694 C C . ASP A 1 87 ? -16.246 -6.606 15.677 1.00 71.25 87 ASP A C 1
ATOM 696 O O . ASP A 1 87 ? -15.564 -5.712 16.187 1.00 71.25 87 ASP A O 1
ATOM 700 N N . GLU A 1 88 ? -17.586 -6.591 15.777 1.00 66.75 88 GLU A N 1
ATOM 701 C CA . GLU A 1 88 ? -18.410 -5.487 16.325 1.00 66.75 88 GLU A CA 1
ATOM 702 C C . GLU A 1 88 ? -18.023 -5.024 17.748 1.00 66.75 88 GLU A C 1
ATOM 704 O O . GLU A 1 88 ? -18.445 -3.962 18.218 1.00 66.75 88 GLU A O 1
ATOM 709 N N . SER A 1 89 ? -17.224 -5.819 18.462 1.00 65.88 89 SER A N 1
ATOM 710 C CA . SER A 1 89 ? -16.783 -5.526 19.826 1.00 65.88 89 SER A CA 1
ATOM 711 C C . SER A 1 89 ? -15.756 -4.390 19.921 1.00 65.88 89 SER A C 1
ATOM 713 O O . SER A 1 89 ? -15.585 -3.824 21.005 1.00 65.88 89 SER A O 1
ATOM 715 N N . MET A 1 90 ? -15.086 -4.026 18.818 1.00 67.88 90 MET A N 1
ATOM 716 C CA . MET A 1 90 ? -13.962 -3.091 18.850 1.00 67.88 90 MET A CA 1
ATOM 717 C C . MET A 1 90 ? -14.150 -1.901 17.907 1.00 67.88 90 MET A C 1
ATOM 719 O O . MET A 1 90 ? -14.195 -2.032 16.689 1.00 67.88 90 MET A O 1
ATOM 723 N N . LYS A 1 91 ? -14.202 -0.694 18.483 1.00 75.38 91 LYS A N 1
ATOM 724 C CA . LYS A 1 91 ? -14.277 0.559 17.720 1.00 75.38 91 LYS A CA 1
ATOM 725 C C . LYS A 1 91 ? -12.879 1.083 17.416 1.00 75.38 91 LYS A C 1
ATOM 727 O O . LYS A 1 91 ? -12.134 1.407 18.339 1.00 75.38 91 LYS A O 1
ATOM 732 N N . ILE A 1 92 ? -12.561 1.212 16.131 1.00 81.75 92 ILE A N 1
ATOM 733 C CA . ILE A 1 92 ? -11.358 1.902 15.658 1.00 81.75 92 ILE A CA 1
ATOM 734 C C . ILE A 1 92 ? -11.563 3.411 15.862 1.00 81.75 92 ILE A C 1
ATOM 736 O O . ILE A 1 92 ? -12.608 3.940 15.484 1.00 81.75 92 ILE A O 1
ATOM 740 N N . SER A 1 93 ? -10.598 4.118 16.453 1.00 82.38 93 SER A N 1
ATOM 741 C CA . SER A 1 93 ? -10.618 5.585 16.548 1.00 82.38 93 SER A CA 1
ATOM 742 C C . SER A 1 93 ? -9.836 6.233 15.404 1.00 82.38 93 SER A C 1
ATOM 744 O O . SER A 1 93 ? -8.824 5.709 14.946 1.00 82.38 93 SER A O 1
ATOM 746 N N . LYS A 1 94 ? -10.291 7.397 14.933 1.00 82.00 94 LYS A N 1
ATOM 747 C CA . LYS A 1 94 ? -9.536 8.229 13.988 1.00 82.00 94 LYS A CA 1
ATOM 748 C C . LYS A 1 94 ? -8.753 9.288 14.762 1.00 82.00 94 LYS A C 1
ATOM 750 O O . LYS A 1 94 ? -9.333 10.003 15.577 1.00 82.00 94 LYS A O 1
ATOM 755 N N . GLU A 1 95 ? -7.464 9.400 14.481 1.00 81.88 95 GLU A N 1
ATOM 756 C CA . GLU A 1 95 ? -6.588 10.468 14.952 1.00 81.88 95 GLU A CA 1
ATOM 757 C C . GLU A 1 95 ? -6.141 11.319 13.758 1.00 81.88 95 GLU A C 1
ATOM 759 O O . GLU A 1 95 ? -5.920 10.814 12.654 1.00 81.88 95 GLU A O 1
ATOM 764 N N . GLU A 1 96 ? -6.026 12.627 13.970 1.00 76.06 96 GLU A N 1
ATOM 765 C CA . GLU A 1 96 ? -5.625 13.574 12.928 1.00 76.06 96 GLU A CA 1
ATOM 766 C C . GLU A 1 96 ? -4.131 13.877 13.020 1.00 76.06 96 GLU A C 1
ATOM 768 O O . GLU A 1 96 ? -3.586 14.115 14.103 1.00 76.06 96 GLU A O 1
ATOM 773 N N . CYS A 1 97 ? -3.463 13.902 11.869 1.00 72.44 97 CYS A N 1
ATOM 774 C CA . CYS A 1 97 ? -2.086 14.359 11.791 1.00 72.44 97 CYS A CA 1
ATOM 775 C C . CYS A 1 97 ? -2.049 15.887 11.935 1.00 72.44 97 CYS A C 1
ATOM 777 O O . CYS A 1 97 ? -2.524 16.623 11.077 1.00 72.44 97 CYS A O 1
ATOM 779 N N . LEU A 1 98 ? -1.469 16.391 13.022 1.00 66.19 98 LEU A N 1
ATOM 780 C CA . LEU A 1 98 ? -1.251 17.825 13.209 1.00 66.19 98 LEU A CA 1
ATOM 781 C C . LEU A 1 98 ? 0.025 18.255 12.473 1.00 66.19 98 LEU A C 1
ATOM 783 O O . LEU A 1 98 ? 1.056 18.334 13.126 1.00 66.19 98 LEU A O 1
ATOM 787 N N . ASN A 1 99 ? 0.026 18.513 11.157 1.00 60.06 99 ASN A N 1
ATOM 788 C CA . ASN A 1 99 ? 1.243 19.037 10.508 1.00 60.06 99 ASN A CA 1
ATOM 789 C C . ASN A 1 99 ? 1.009 19.952 9.286 1.00 60.06 99 ASN A C 1
ATOM 791 O O . ASN A 1 99 ? 0.946 19.474 8.162 1.00 60.06 99 ASN A O 1
ATOM 795 N N . HIS A 1 100 ? 1.066 21.275 9.495 1.00 49.53 100 HIS A N 1
ATOM 796 C CA . HIS A 1 100 ? 1.854 22.203 8.661 1.00 49.53 100 HIS A CA 1
ATOM 797 C C . HIS A 1 100 ? 2.079 23.509 9.444 1.00 49.53 100 HIS A C 1
ATOM 799 O O . HIS A 1 100 ? 1.213 24.378 9.499 1.00 49.53 100 HIS A O 1
ATOM 805 N N . VAL A 1 101 ? 3.240 23.648 10.090 1.00 39.50 101 VAL A N 1
ATOM 806 C CA . VAL A 1 101 ? 3.685 24.936 10.640 1.00 39.50 101 VAL A CA 1
ATOM 807 C C . VAL A 1 101 ? 3.959 25.864 9.455 1.00 39.50 101 VAL A C 1
ATOM 809 O O . VAL A 1 101 ? 5.032 25.806 8.859 1.00 39.50 101 VAL A O 1
ATOM 812 N N . ASP A 1 102 ? 3.005 26.732 9.123 1.00 41.16 102 ASP A N 1
ATOM 813 C CA . ASP A 1 102 ? 3.389 28.082 8.718 1.00 41.16 102 ASP A CA 1
ATOM 814 C C . ASP A 1 102 ? 4.116 28.692 9.918 1.00 41.16 102 ASP A C 1
ATOM 816 O O . ASP A 1 102 ? 3.616 28.666 11.045 1.00 41.16 102 ASP A O 1
ATOM 820 N N . LEU A 1 103 ? 5.358 29.132 9.710 1.00 44.91 103 LEU A N 1
ATOM 821 C CA . LEU A 1 103 ? 6.195 29.685 10.770 1.00 44.91 103 LEU A CA 1
ATOM 822 C C . LEU A 1 103 ? 5.449 30.787 11.532 1.00 44.91 103 LEU A C 1
ATOM 824 O O . LEU A 1 103 ? 5.273 31.889 11.018 1.00 44.91 103 LEU A O 1
ATOM 828 N N . GLY A 1 104 ? 5.108 30.508 12.789 1.00 39.44 104 GLY A N 1
ATOM 829 C CA . GLY A 1 104 ? 4.713 31.537 13.740 1.00 39.44 104 GLY A CA 1
ATOM 830 C C . GLY A 1 104 ? 3.598 31.132 14.687 1.00 39.44 104 GLY A C 1
ATOM 831 O O . GLY A 1 104 ? 2.532 31.726 14.629 1.00 39.44 104 GLY A O 1
ATOM 832 N N . GLN A 1 105 ? 3.854 30.178 15.585 1.00 32.31 105 GLN A N 1
ATOM 833 C CA . GLN A 1 105 ? 3.634 30.329 17.032 1.00 32.31 105 GLN A CA 1
ATOM 834 C C . GLN A 1 105 ? 3.886 28.998 17.745 1.00 32.31 105 GLN A C 1
ATOM 836 O O . GLN A 1 105 ? 3.475 27.929 17.299 1.00 32.31 105 GLN A O 1
ATOM 841 N N . ASP A 1 106 ? 4.638 29.097 18.836 1.00 40.06 106 ASP A N 1
ATOM 842 C CA . ASP A 1 106 ? 5.153 28.003 19.645 1.00 40.06 106 ASP A CA 1
ATOM 843 C C . ASP A 1 106 ? 4.062 27.051 20.144 1.00 40.06 106 ASP A C 1
ATOM 845 O O . ASP A 1 106 ? 3.247 27.423 20.984 1.00 40.06 106 ASP A O 1
ATOM 849 N N . PHE A 1 107 ? 4.134 25.780 19.7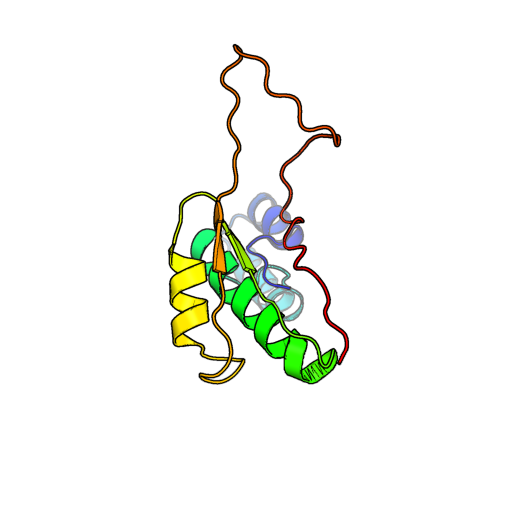40 1.00 33.59 107 PHE A N 1
ATOM 850 C CA . PHE A 1 107 ? 3.605 24.678 20.540 1.00 33.59 107 PHE A CA 1
ATOM 851 C C . PHE A 1 107 ? 4.627 23.550 20.606 1.00 33.59 107 PHE A C 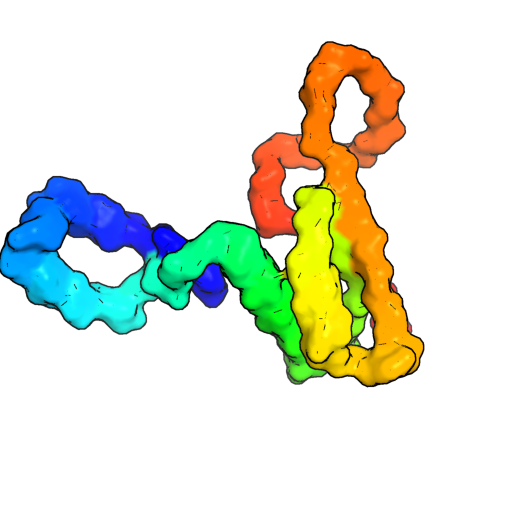1
ATOM 853 O O . PHE A 1 107 ? 4.880 22.803 19.663 1.00 33.59 107 PHE A O 1
ATOM 860 N N . ALA A 1 108 ? 5.251 23.462 21.773 1.00 35.84 108 ALA A N 1
ATOM 861 C CA . ALA A 1 108 ? 6.135 22.383 22.141 1.00 35.84 108 ALA A CA 1
ATOM 862 C C . ALA A 1 108 ? 5.340 21.082 22.319 1.00 35.84 108 ALA A C 1
ATOM 864 O O . ALA A 1 108 ? 4.662 20.913 23.327 1.00 35.84 108 ALA A O 1
ATOM 865 N N . ILE A 1 109 ? 5.531 20.116 21.418 1.00 37.00 109 ILE A N 1
ATOM 866 C CA . ILE A 1 109 ? 5.657 18.708 21.812 1.00 37.00 109 ILE A CA 1
ATOM 867 C C . ILE A 1 109 ? 6.914 18.149 21.147 1.00 37.00 109 ILE A C 1
ATOM 869 O O . ILE A 1 109 ? 7.107 18.169 19.936 1.00 37.00 109 ILE A O 1
ATOM 873 N N . LYS A 1 110 ? 7.830 17.707 22.000 1.00 37.62 110 LYS A N 1
ATOM 874 C CA . LYS A 1 110 ? 9.188 17.296 21.672 1.00 37.62 110 LYS A CA 1
ATOM 875 C C . LYS A 1 110 ? 9.204 15.833 21.223 1.00 37.62 110 LYS A C 1
ATOM 877 O O . LYS A 1 110 ? 9.154 14.956 22.072 1.00 37.62 110 LYS A O 1
ATOM 882 N N . SER A 1 111 ? 9.410 15.570 19.932 1.00 28.70 111 SER A N 1
ATOM 883 C CA . SER A 1 111 ? 10.409 14.600 19.444 1.00 28.70 111 SER A CA 1
ATOM 884 C C . SER A 1 111 ? 10.679 14.828 17.946 1.00 28.70 111 SER A C 1
ATOM 886 O O . SER A 1 111 ? 9.897 15.463 17.253 1.00 28.70 111 SER A O 1
ATOM 888 N N . LYS A 1 112 ? 11.880 14.463 17.503 1.00 36.69 112 LYS A N 1
ATOM 889 C CA . LYS A 1 112 ? 12.664 15.139 16.462 1.00 36.69 112 LYS A CA 1
ATOM 890 C C . LYS A 1 112 ? 12.487 14.570 15.042 1.00 36.69 112 LYS A C 1
ATOM 892 O O . LYS A 1 112 ? 12.228 13.390 14.862 1.00 36.69 112 LYS A O 1
ATOM 897 N N . SER A 1 113 ? 12.858 15.441 14.095 1.00 30.95 113 SER A N 1
ATOM 898 C CA . SER A 1 113 ? 13.485 15.212 12.777 1.00 30.95 113 SER A CA 1
ATOM 899 C C . SER A 1 113 ? 12.645 14.657 11.621 1.00 30.95 113 SER A C 1
ATOM 901 O O . SER A 1 113 ? 12.556 13.454 11.436 1.00 30.95 113 SER A O 1
ATOM 903 N N . GLY A 1 114 ? 12.216 15.580 10.751 1.00 33.47 114 GLY A N 1
ATOM 904 C CA . GLY A 1 114 ? 12.720 15.686 9.374 1.00 33.47 114 GLY A CA 1
ATOM 905 C C . GLY A 1 114 ? 12.351 14.568 8.393 1.00 33.47 114 GLY A C 1
ATOM 906 O O . GLY A 1 114 ? 12.899 13.477 8.467 1.00 33.47 114 GLY A O 1
ATOM 907 N N . LYS A 1 115 ? 11.569 14.950 7.369 1.00 27.36 115 LYS A N 1
ATOM 908 C CA . LYS A 1 115 ? 11.015 14.138 6.265 1.00 27.36 115 LYS A CA 1
ATOM 909 C C . LYS A 1 115 ? 9.859 13.255 6.726 1.00 27.36 115 LYS A C 1
ATOM 911 O O . LYS A 1 115 ? 10.067 12.201 7.314 1.00 27.36 115 LYS A O 1
ATOM 916 N N . VAL A 1 116 ? 8.638 13.679 6.403 1.00 32.88 116 VAL A N 1
ATOM 917 C CA . VAL A 1 116 ? 7.432 12.863 6.580 1.00 32.88 116 VAL A CA 1
ATOM 918 C C . VAL A 1 116 ? 7.470 11.762 5.517 1.00 32.88 116 VAL A C 1
ATOM 920 O O . VAL A 1 116 ? 6.975 11.900 4.404 1.00 32.88 116 VAL A O 1
ATOM 923 N N . ASN A 1 117 ? 8.222 10.709 5.822 1.00 29.20 117 ASN A N 1
ATOM 924 C CA . ASN A 1 117 ? 8.158 9.422 5.155 1.00 29.20 117 ASN A CA 1
ATOM 925 C C . ASN A 1 117 ? 7.051 8.618 5.849 1.00 29.20 117 ASN A C 1
ATOM 927 O O . ASN A 1 117 ? 6.871 8.753 7.060 1.00 29.20 117 ASN A O 1
ATOM 931 N N . VAL A 1 118 ? 6.311 7.817 5.086 1.00 35.94 118 VAL A N 1
ATOM 932 C CA . VAL A 1 118 ? 5.243 6.915 5.542 1.00 35.94 118 VAL A CA 1
ATOM 933 C C . VAL A 1 118 ? 5.780 6.008 6.656 1.00 35.94 118 VAL A C 1
ATOM 935 O O . VAL A 1 118 ? 6.357 4.958 6.389 1.00 35.94 118 VAL A O 1
ATOM 938 N N . SER A 1 119 ? 5.723 6.441 7.916 1.00 37.12 119 SER A N 1
ATOM 939 C CA . SER A 1 119 ? 6.389 5.720 9.013 1.00 37.12 119 SER A CA 1
ATOM 940 C C . SER A 1 119 ? 5.797 5.940 10.404 1.00 37.12 119 SER A C 1
ATOM 942 O O . SER A 1 119 ? 6.376 5.453 11.369 1.00 37.12 119 SER A O 1
ATOM 944 N N . GLN A 1 120 ? 4.638 6.582 10.565 1.00 40.06 120 GLN A N 1
ATOM 945 C CA . GLN A 1 120 ? 3.988 6.624 11.882 1.00 40.06 120 GLN A CA 1
ATOM 946 C C . GLN A 1 120 ? 2.516 6.212 11.827 1.00 40.06 120 GLN A C 1
ATOM 948 O O . GLN A 1 120 ? 1.619 6.995 12.090 1.00 40.06 120 GLN A O 1
ATOM 953 N N . MET A 1 121 ? 2.284 4.928 11.546 1.00 41.72 121 MET A N 1
ATOM 954 C CA . MET A 1 121 ? 1.198 4.189 12.195 1.00 41.72 121 MET A CA 1
ATOM 955 C C . MET A 1 121 ? 1.821 3.459 13.389 1.00 41.72 121 MET A C 1
ATOM 957 O O . MET A 1 121 ? 2.352 2.359 13.244 1.00 41.72 121 MET A O 1
ATOM 961 N N . VAL A 1 122 ? 1.842 4.097 14.561 1.00 43.97 122 VAL A N 1
ATOM 962 C CA . VAL A 1 122 ? 2.182 3.420 15.820 1.00 43.97 122 VAL A CA 1
ATOM 963 C C . VAL A 1 122 ? 0.946 3.466 16.689 1.00 43.97 122 VAL A C 1
ATOM 965 O O . VAL A 1 122 ? 0.525 4.526 17.130 1.00 43.97 122 VAL A O 1
ATOM 968 N N . ILE A 1 123 ? 0.372 2.290 16.893 1.00 46.28 123 ILE A N 1
ATOM 969 C CA . ILE A 1 123 ? -0.875 2.089 17.607 1.00 46.28 123 ILE A CA 1
ATOM 970 C C . ILE A 1 123 ? -0.540 1.251 18.829 1.00 46.28 123 ILE A C 1
ATOM 972 O O . ILE A 1 123 ? 0.175 0.246 18.746 1.00 46.28 123 ILE A O 1
ATOM 976 N N . GLU A 1 124 ? -0.990 1.746 19.971 1.00 41.19 124 GLU A N 1
ATOM 977 C CA . GLU A 1 124 ? -0.702 1.225 21.295 1.00 41.19 124 GLU A CA 1
ATOM 978 C C . GLU A 1 124 ? -1.035 -0.273 21.407 1.00 41.19 124 GLU A C 1
ATOM 980 O O . GLU A 1 124 ? -2.105 -0.740 21.018 1.00 41.19 124 GLU A O 1
ATOM 985 N N . LYS A 1 125 ? -0.053 -1.037 21.901 1.00 42.81 125 LYS A N 1
ATOM 986 C CA . LYS A 1 125 ? -0.095 -2.496 22.017 1.00 42.81 125 LYS A CA 1
ATOM 987 C C . LYS A 1 125 ? -0.863 -2.883 23.273 1.00 42.81 125 LYS A C 1
ATOM 989 O O . LYS A 1 125 ? -0.409 -2.566 24.370 1.00 42.81 125 LYS A O 1
ATOM 994 N N . ARG A 1 126 ? -1.924 -3.677 23.141 1.00 42.34 126 ARG A N 1
ATOM 995 C CA . ARG A 1 126 ? -2.419 -4.485 24.259 1.00 42.34 126 ARG A CA 1
ATOM 996 C C . ARG A 1 126 ? -2.166 -5.959 23.946 1.00 42.34 126 ARG A C 1
ATOM 998 O O . ARG A 1 126 ? -2.642 -6.472 22.939 1.00 42.34 126 ARG A O 1
ATOM 1005 N N . LYS A 1 127 ? -1.315 -6.585 24.761 1.00 37.72 127 LYS A N 1
ATOM 1006 C CA . LYS A 1 127 ? -1.246 -8.042 24.894 1.00 37.72 127 LYS A CA 1
ATOM 1007 C C . LYS A 1 127 ? -2.388 -8.416 25.830 1.00 37.72 127 LYS A C 1
ATOM 1009 O O . LYS A 1 127 ? -2.442 -7.848 26.922 1.00 37.72 127 LYS A O 1
ATOM 1014 N N . ASP A 1 128 ? -3.262 -9.304 25.384 1.00 45.03 128 ASP A N 1
ATOM 1015 C CA . ASP A 1 128 ? -4.114 -10.066 26.296 1.00 45.03 128 ASP A CA 1
ATOM 1016 C C . ASP A 1 128 ? -3.244 -11.053 27.100 1.00 45.03 128 ASP A C 1
ATOM 1018 O O . ASP A 1 128 ? -2.230 -11.549 26.540 1.00 45.03 128 ASP A O 1
#

Mean predicted aligned error: 12.91 Å

pLDDT: mean 72.94, std 20.08, range [27.36, 93.75]